Protein AF-A0A645HM34-F1 (afdb_monomer)

Organism: NCBI:txid1076179

Radius of gyration: 16.89 Å; Cα contacts (8 Å, |Δi|>4): 76; chains: 1; bounding box: 42×32×42 Å

Mean predicted aligned error: 4.7 Å

Structure (mmCIF, N/CA/C/O backbone):
data_AF-A0A645HM34-F1
#
_entry.id   AF-A0A645HM34-F1
#
loop_
_atom_site.group_PDB
_atom_site.id
_atom_site.type_symbol
_atom_site.label_atom_id
_atom_site.label_alt_id
_atom_site.label_comp_id
_atom_site.label_asym_id
_atom_site.label_entity_id
_atom_site.label_seq_id
_atom_site.pdbx_PDB_ins_code
_atom_site.Cartn_x
_atom_site.Cartn_y
_atom_site.Cartn_z
_atom_site.occupancy
_atom_site.B_iso_or_equiv
_atom_site.auth_seq_id
_atom_site.auth_comp_id
_atom_site.auth_asym_id
_atom_site.auth_atom_id
_atom_site.pdbx_PDB_model_num
ATOM 1 N N . MET A 1 1 ? -17.955 -2.150 -14.832 1.00 65.31 1 MET A N 1
ATOM 2 C CA . MET A 1 1 ? -16.736 -2.334 -14.011 1.00 65.31 1 MET A CA 1
ATOM 3 C C . MET A 1 1 ? -15.462 -2.037 -14.790 1.00 65.31 1 MET A C 1
ATOM 5 O O . MET A 1 1 ? -14.617 -1.336 -14.259 1.00 65.31 1 MET A O 1
ATOM 9 N N . GLU A 1 2 ? -15.334 -2.472 -16.047 1.00 74.50 2 GLU A N 1
ATOM 10 C CA . GLU A 1 2 ? -14.088 -2.320 -16.827 1.00 74.50 2 GLU A CA 1
ATOM 11 C C . GLU A 1 2 ? -13.543 -0.890 -16.947 1.00 74.50 2 GLU A C 1
ATOM 13 O O . GLU A 1 2 ? -12.333 -0.706 -16.883 1.00 74.50 2 GLU A O 1
ATOM 18 N N . ARG A 1 3 ? -14.416 0.122 -17.048 1.00 82.12 3 ARG A N 1
ATOM 19 C CA . ARG A 1 3 ? -14.013 1.538 -17.172 1.00 82.12 3 ARG A CA 1
ATOM 20 C C . ARG A 1 3 ? -13.328 2.122 -15.929 1.00 82.12 3 ARG A C 1
ATOM 22 O O . ARG A 1 3 ? -12.733 3.183 -16.028 1.00 82.12 3 ARG A O 1
ATOM 29 N N . VAL A 1 4 ? -13.454 1.472 -14.769 1.00 87.12 4 VAL A N 1
ATOM 30 C CA . VAL A 1 4 ? -12.858 1.936 -13.499 1.00 87.12 4 VAL A CA 1
ATOM 31 C C . VAL A 1 4 ? -11.480 1.305 -13.271 1.00 87.12 4 VAL A C 1
ATOM 33 O O . VAL A 1 4 ? -10.685 1.817 -12.490 1.00 87.12 4 VAL A O 1
ATOM 36 N N . LEU A 1 5 ? -11.178 0.197 -13.955 1.00 86.94 5 LEU A N 1
ATOM 37 C CA . LEU A 1 5 ? -9.912 -0.514 -13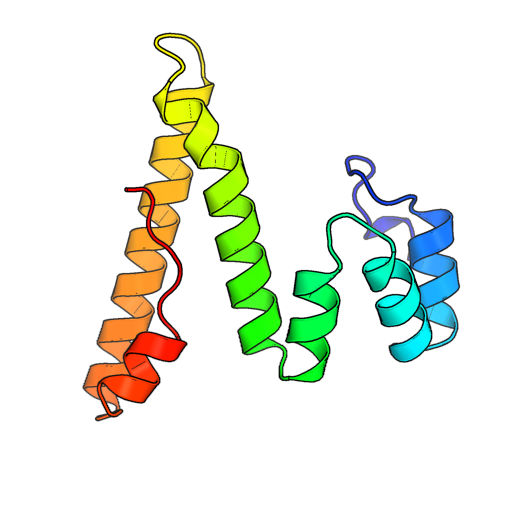.805 1.00 86.94 5 LEU A CA 1
ATOM 38 C C . LEU A 1 5 ? -8.853 0.053 -14.754 1.00 86.94 5 LEU A C 1
ATOM 40 O O . LEU A 1 5 ? -9.117 0.263 -15.938 1.00 86.94 5 LEU A O 1
ATOM 44 N N . CYS A 1 6 ? -7.634 0.225 -14.249 1.00 87.12 6 CYS A N 1
ATOM 45 C CA . CYS A 1 6 ? -6.483 0.631 -15.053 1.00 87.12 6 CYS A CA 1
ATOM 46 C C . CYS A 1 6 ? -6.094 -0.469 -16.055 1.00 87.12 6 CYS A C 1
ATOM 48 O O . CYS A 1 6 ? -6.114 -1.648 -15.708 1.00 87.12 6 CYS A O 1
ATOM 50 N N . ASP A 1 7 ? -5.741 -0.093 -17.289 1.00 84.69 7 ASP A N 1
ATOM 51 C CA . ASP A 1 7 ? -5.189 -1.011 -18.304 1.00 84.69 7 ASP A CA 1
ATOM 52 C C . ASP A 1 7 ? -3.750 -1.449 -18.002 1.00 84.69 7 ASP A C 1
ATOM 54 O O . ASP A 1 7 ? -3.303 -2.483 -18.489 1.00 84.69 7 ASP A O 1
ATOM 58 N N . ALA A 1 8 ? -3.036 -0.689 -17.171 1.00 78.19 8 ALA A N 1
ATOM 59 C CA . ALA A 1 8 ? -1.696 -1.024 -16.719 1.00 78.19 8 ALA A CA 1
ATOM 60 C C . ALA A 1 8 ? -1.743 -1.751 -15.366 1.00 78.19 8 ALA A C 1
ATOM 62 O O . ALA A 1 8 ? -2.336 -1.259 -14.404 1.00 78.19 8 ALA A O 1
ATOM 63 N N . GLY A 1 9 ? -1.083 -2.907 -15.278 1.00 82.94 9 GLY A N 1
ATOM 64 C CA . GLY A 1 9 ? -0.952 -3.673 -14.040 1.00 82.94 9 GLY A CA 1
ATOM 65 C C . GLY A 1 9 ? -0.491 -5.108 -14.279 1.00 82.94 9 GLY A C 1
ATOM 66 O O . GLY A 1 9 ? -0.409 -5.564 -15.416 1.00 82.94 9 GLY A O 1
ATOM 67 N N . ARG A 1 10 ? -0.192 -5.825 -13.190 1.00 86.38 10 ARG A N 1
ATOM 68 C CA . ARG A 1 10 ? 0.157 -7.258 -13.231 1.00 86.38 10 ARG A CA 1
ATOM 69 C C . ARG A 1 10 ? -1.062 -8.181 -13.122 1.00 86.38 10 ARG A C 1
ATOM 71 O O . ARG A 1 10 ? -0.936 -9.373 -13.364 1.00 86.38 10 ARG A O 1
ATOM 78 N N . LEU A 1 11 ? -2.226 -7.640 -12.752 1.00 89.31 11 LEU A N 1
ATOM 79 C CA . LEU A 1 11 ? -3.463 -8.400 -12.561 1.00 89.31 11 LEU A CA 1
ATOM 80 C C . LEU A 1 11 ? -4.365 -8.311 -13.804 1.00 89.31 11 LEU A C 1
ATOM 82 O O . LEU A 1 11 ? -4.802 -7.209 -14.151 1.00 89.31 11 LEU A O 1
ATOM 86 N N . PRO A 1 12 ? -4.696 -9.441 -14.453 1.00 89.81 12 PRO A N 1
ATOM 87 C CA . PRO A 1 12 ? -5.672 -9.487 -15.537 1.00 89.81 12 PRO A CA 1
ATOM 88 C C . PRO A 1 12 ? -7.048 -8.934 -15.132 1.00 89.81 12 PRO A C 1
ATOM 90 O O . PRO A 1 12 ? -7.686 -9.416 -14.193 1.00 89.81 12 PRO A O 1
ATOM 93 N N . LYS A 1 13 ? -7.560 -7.954 -15.894 1.00 90.50 13 LYS A N 1
ATOM 94 C CA . LYS A 1 13 ? -8.873 -7.326 -15.640 1.00 90.50 13 LYS A CA 1
ATOM 95 C C . LYS A 1 13 ? -10.018 -8.333 -15.590 1.00 90.50 13 LYS A C 1
ATOM 97 O O . LYS A 1 13 ? -10.887 -8.225 -14.730 1.00 90.50 13 LYS A O 1
ATOM 102 N N . GLN A 1 14 ? -10.029 -9.286 -16.519 1.00 89.81 14 GLN A N 1
ATOM 103 C CA . GLN A 1 14 ? -11.125 -10.245 -16.657 1.00 89.81 14 GLN A CA 1
ATOM 104 C C . GLN A 1 14 ? -11.242 -11.137 -15.418 1.00 89.81 14 GLN A C 1
ATOM 106 O O . GLN A 1 14 ? -12.330 -11.277 -14.865 1.00 89.81 14 GLN A O 1
ATOM 111 N N . GLU A 1 15 ? -10.121 -11.671 -14.933 1.00 89.31 15 GLU A N 1
ATOM 112 C CA . GLU A 1 15 ? -10.075 -12.517 -13.735 1.00 89.31 15 GLU A CA 1
ATOM 113 C C . GLU A 1 15 ? -10.405 -11.727 -12.465 1.00 89.31 15 GLU A C 1
ATOM 115 O O . GLU A 1 15 ? -11.139 -12.213 -11.598 1.00 89.31 15 GLU A O 1
ATOM 120 N N . LEU A 1 16 ? -9.937 -10.478 -12.379 1.00 89.94 16 LEU A N 1
ATOM 121 C CA . LEU A 1 16 ? -10.251 -9.588 -11.265 1.00 89.94 16 LEU A CA 1
ATOM 122 C C . LEU A 1 16 ? -11.754 -9.277 -11.196 1.00 89.94 16 LEU A C 1
ATOM 124 O O . LEU A 1 16 ? -12.354 -9.356 -10.127 1.00 89.94 16 LEU A O 1
ATOM 128 N N . ILE A 1 17 ? -12.387 -8.970 -12.333 1.00 91.62 17 ILE A N 1
ATOM 129 C CA . ILE A 1 17 ? -13.836 -8.722 -12.403 1.00 91.62 17 ILE A CA 1
ATOM 130 C C . ILE A 1 17 ? -14.609 -10.004 -12.086 1.00 91.62 17 ILE A C 1
ATOM 132 O O . ILE A 1 17 ? -15.534 -9.977 -11.275 1.00 91.62 17 ILE A O 1
ATOM 136 N N . ALA A 1 18 ? -14.228 -11.131 -12.692 1.00 92.06 18 ALA A N 1
ATOM 137 C CA . ALA A 1 18 ? -14.913 -12.405 -12.503 1.00 92.06 18 ALA A CA 1
ATOM 138 C C . ALA A 1 18 ? -14.866 -12.879 -11.043 1.00 92.06 18 ALA A C 1
ATOM 140 O O . ALA A 1 18 ? -15.865 -13.376 -10.525 1.00 92.06 18 ALA A O 1
ATOM 141 N N . SER A 1 19 ? -13.729 -12.715 -10.361 1.00 92.44 19 SER A N 1
ATOM 142 C CA . SER A 1 19 ? -13.596 -13.054 -8.939 1.00 92.44 19 SER A CA 1
ATOM 143 C C . SER A 1 19 ? -14.369 -12.082 -8.039 1.00 92.44 19 SER A C 1
ATOM 145 O O . SER A 1 19 ? -15.102 -12.541 -7.161 1.00 92.44 19 SER A O 1
ATOM 147 N N . ALA A 1 20 ? -14.295 -10.771 -8.300 1.00 91.12 20 ALA A N 1
ATOM 148 C CA . ALA A 1 20 ? -14.993 -9.746 -7.521 1.00 91.12 20 ALA A CA 1
ATOM 149 C C . ALA A 1 20 ? -16.526 -9.831 -7.617 1.00 91.12 20 ALA A C 1
ATOM 151 O O . ALA A 1 20 ? -17.214 -9.551 -6.638 1.00 91.12 20 ALA A O 1
ATOM 152 N N . LEU A 1 21 ? -17.068 -10.235 -8.773 1.00 92.75 21 LEU A N 1
ATOM 153 C CA . LEU A 1 21 ? -18.513 -10.410 -8.966 1.00 92.75 21 LEU A CA 1
ATOM 154 C C . LEU A 1 21 ? -19.094 -11.582 -8.168 1.00 92.75 21 LEU A C 1
ATOM 156 O O . LEU A 1 21 ? -20.286 -11.575 -7.872 1.00 92.75 21 LEU A O 1
ATOM 160 N N . VAL A 1 22 ? -18.282 -12.592 -7.838 1.00 94.19 22 VAL A N 1
ATOM 161 C CA . VAL A 1 22 ? -18.758 -13.763 -7.091 1.00 94.19 22 VAL A CA 1
ATOM 162 C C . VAL A 1 22 ? -18.795 -13.471 -5.597 1.00 94.19 22 VAL A C 1
ATOM 164 O O . VAL A 1 22 ? -19.835 -13.642 -4.967 1.00 94.19 22 VAL A O 1
ATOM 167 N N . SER A 1 23 ? -17.663 -13.076 -5.010 1.00 93.25 23 SER A N 1
ATOM 168 C CA . SER A 1 23 ? -17.579 -12.715 -3.592 1.00 93.25 23 SER A CA 1
ATOM 169 C C . SER A 1 23 ? -16.221 -12.106 -3.243 1.00 93.25 23 SER A C 1
ATOM 171 O O . SER A 1 23 ? -15.217 -12.341 -3.916 1.00 93.25 23 SER A O 1
ATOM 173 N N . VAL A 1 24 ? -16.168 -11.398 -2.109 1.00 90.19 24 VAL A N 1
ATOM 174 C CA . VAL A 1 24 ? -14.905 -10.922 -1.519 1.00 90.19 24 VAL A CA 1
ATOM 175 C C . VAL A 1 24 ? -13.960 -12.091 -1.223 1.00 90.19 24 VAL A C 1
ATOM 177 O O . VAL A 1 24 ? -12.762 -11.978 -1.452 1.00 90.19 24 VAL A O 1
ATOM 180 N N . GLN A 1 25 ? -14.482 -13.237 -0.775 1.00 92.44 25 GLN A N 1
ATOM 181 C CA . GLN A 1 25 ? -13.653 -14.407 -0.485 1.00 92.44 25 GLN A CA 1
ATOM 182 C C . GLN A 1 25 ? -12.965 -14.939 -1.746 1.00 92.44 25 GLN A C 1
ATOM 184 O O . GLN A 1 25 ? -11.761 -15.163 -1.726 1.00 92.44 25 GLN A O 1
ATOM 189 N N . LYS A 1 26 ? -13.692 -15.050 -2.866 1.00 93.75 26 LYS A N 1
ATOM 190 C CA . LYS A 1 26 ? -13.112 -15.520 -4.130 1.00 93.75 26 LYS A CA 1
ATOM 191 C C . LYS A 1 26 ? -12.058 -14.554 -4.674 1.00 93.75 26 LYS A C 1
ATOM 193 O O . LYS A 1 26 ? -11.057 -14.993 -5.233 1.00 93.75 26 LYS A O 1
ATOM 198 N N . LEU A 1 27 ? -12.265 -13.249 -4.492 1.00 92.88 27 LEU A N 1
ATOM 199 C CA . LEU A 1 27 ? -11.267 -12.227 -4.811 1.00 92.88 27 LEU A CA 1
ATOM 200 C C . LEU A 1 27 ? -9.993 -12.394 -3.967 1.00 92.88 27 LEU A C 1
ATOM 202 O O . LEU A 1 27 ? -8.887 -12.335 -4.499 1.00 92.88 27 LEU A O 1
ATOM 206 N N . LEU A 1 28 ? -10.140 -12.639 -2.664 1.00 93.25 28 LEU A N 1
ATOM 207 C CA . LEU A 1 28 ? -9.010 -12.871 -1.764 1.00 93.25 28 LEU A CA 1
ATOM 208 C C . LEU A 1 28 ? -8.254 -14.159 -2.097 1.00 93.25 28 LEU A C 1
ATOM 210 O O . LEU A 1 28 ? -7.026 -14.166 -2.045 1.00 93.25 28 LEU A O 1
ATOM 214 N N . ASP A 1 29 ? -8.968 -15.223 -2.456 1.00 93.50 29 ASP A N 1
ATOM 215 C CA . ASP A 1 29 ? -8.366 -16.493 -2.868 1.00 93.50 29 ASP A CA 1
ATOM 216 C C . ASP A 1 29 ? -7.590 -16.331 -4.184 1.00 93.50 29 ASP A C 1
ATOM 218 O O . ASP A 1 29 ? -6.495 -16.872 -4.331 1.00 93.50 29 ASP A O 1
ATOM 222 N N . TYR A 1 30 ? -8.106 -15.513 -5.107 1.00 93.00 30 TYR A N 1
ATOM 223 C CA . TYR A 1 30 ? -7.392 -15.133 -6.323 1.00 93.00 30 TYR A CA 1
ATOM 224 C C . TYR A 1 30 ? -6.118 -14.333 -6.020 1.0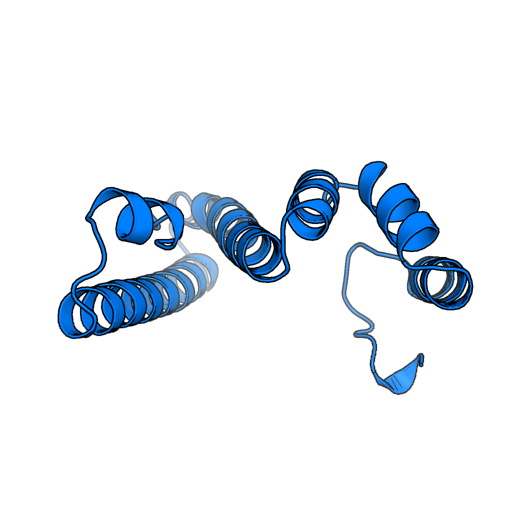0 93.00 30 TYR A C 1
ATOM 226 O O . TYR A 1 30 ? -5.049 -14.649 -6.530 1.00 93.00 30 TYR A O 1
ATOM 234 N N . TRP A 1 31 ? -6.178 -13.327 -5.147 1.00 92.00 31 TRP A N 1
ATOM 235 C CA . TRP A 1 31 ? -4.984 -12.555 -4.784 1.00 92.00 31 TRP A CA 1
ATOM 236 C C . TRP A 1 31 ? -3.948 -13.379 -4.013 1.00 92.00 31 TRP A C 1
ATOM 238 O O . TRP A 1 31 ? -2.752 -13.129 -4.158 1.00 92.00 31 TRP A O 1
ATOM 248 N N . ALA A 1 32 ? -4.376 -14.381 -3.240 1.00 92.25 32 ALA A N 1
ATOM 249 C CA . ALA A 1 32 ? -3.497 -15.261 -2.470 1.00 92.25 32 ALA A CA 1
ATOM 250 C C . ALA A 1 32 ? -2.518 -16.077 -3.333 1.00 92.25 32 ALA A C 1
ATOM 252 O O . ALA A 1 32 ? -1.463 -16.466 -2.834 1.00 92.25 32 ALA A O 1
ATOM 253 N N . VAL A 1 33 ? -2.837 -16.310 -4.612 1.00 92.69 33 VAL A N 1
ATOM 254 C CA . VAL A 1 33 ? -1.955 -17.012 -5.563 1.00 92.69 33 VAL A CA 1
ATOM 255 C C . VAL A 1 33 ? -1.067 -16.067 -6.385 1.00 92.69 33 VAL A C 1
ATOM 257 O O . VAL A 1 33 ? -0.310 -16.526 -7.234 1.00 92.69 33 VAL A O 1
ATOM 260 N N . THR A 1 34 ? -1.131 -14.757 -6.131 1.00 91.94 34 THR A N 1
ATOM 261 C CA . THR A 1 34 ? -0.340 -13.726 -6.831 1.00 91.94 34 THR A CA 1
ATOM 262 C C . THR A 1 34 ? 0.723 -13.102 -5.924 1.00 91.94 34 THR A C 1
ATOM 264 O O . THR A 1 34 ? 0.765 -13.363 -4.719 1.00 91.94 34 THR A O 1
ATOM 267 N N . ASP A 1 35 ? 1.525 -12.188 -6.479 1.00 89.25 35 ASP A N 1
ATOM 268 C CA . ASP A 1 35 ? 2.457 -11.335 -5.723 1.00 89.25 35 ASP A CA 1
ATOM 269 C C . ASP A 1 35 ? 1.766 -10.551 -4.583 1.00 89.25 35 ASP A C 1
ATOM 271 O O . ASP A 1 35 ? 2.413 -10.140 -3.623 1.00 89.25 35 ASP A O 1
ATOM 275 N N . TYR A 1 36 ? 0.440 -10.373 -4.641 1.00 92.00 36 TYR A N 1
ATOM 276 C CA . TYR A 1 36 ? -0.349 -9.612 -3.665 1.00 92.00 36 TYR A CA 1
ATOM 277 C C . TYR A 1 36 ? -0.916 -10.454 -2.512 1.00 92.00 36 TYR A C 1
ATOM 279 O O . TYR A 1 36 ? -1.803 -9.993 -1.785 1.00 92.00 36 TYR A O 1
ATOM 287 N N . ARG A 1 37 ? -0.415 -11.679 -2.301 1.00 93.94 37 ARG A N 1
ATOM 288 C CA . ARG A 1 37 ? -0.899 -12.591 -1.247 1.00 93.94 37 ARG A CA 1
ATOM 289 C C . ARG A 1 37 ? -0.916 -11.970 0.153 1.00 93.94 37 ARG A C 1
ATOM 291 O O . ARG A 1 37 ? -1.830 -12.219 0.936 1.00 93.94 37 ARG A O 1
ATOM 298 N N . GLU A 1 38 ? 0.078 -11.141 0.467 1.00 93.31 38 GLU A N 1
ATOM 299 C CA . GLU A 1 38 ? 0.192 -10.488 1.774 1.00 93.31 38 GLU A CA 1
ATOM 300 C C . GLU A 1 38 ? -0.881 -9.417 1.944 1.00 93.31 38 GLU A C 1
ATOM 302 O O . GLU A 1 38 ? -1.522 -9.345 2.989 1.00 93.31 38 GLU A O 1
ATOM 307 N N . CYS A 1 39 ? -1.166 -8.652 0.888 1.00 93.38 39 CYS A N 1
ATOM 308 C CA . CYS A 1 39 ? -2.274 -7.705 0.876 1.00 93.38 39 CYS A CA 1
ATOM 309 C C . CYS A 1 39 ? -3.610 -8.436 1.092 1.00 93.38 39 CYS A C 1
ATOM 311 O O . CYS A 1 39 ? -4.420 -8.014 1.916 1.00 93.38 39 CYS A O 1
ATOM 313 N N . ALA A 1 40 ? -3.820 -9.581 0.433 1.00 93.56 40 ALA A N 1
ATOM 314 C CA . ALA A 1 40 ? -5.015 -10.401 0.642 1.00 93.56 40 ALA A CA 1
ATOM 315 C C . ALA A 1 40 ? -5.156 -10.862 2.105 1.00 93.56 40 ALA A C 1
ATOM 317 O O . ALA A 1 40 ? -6.248 -10.818 2.673 1.00 93.56 40 ALA A O 1
ATOM 318 N N . ALA A 1 41 ? -4.052 -11.265 2.741 1.00 94.69 41 ALA A N 1
ATOM 319 C CA . ALA A 1 41 ? -4.042 -11.633 4.154 1.00 94.69 41 ALA A CA 1
A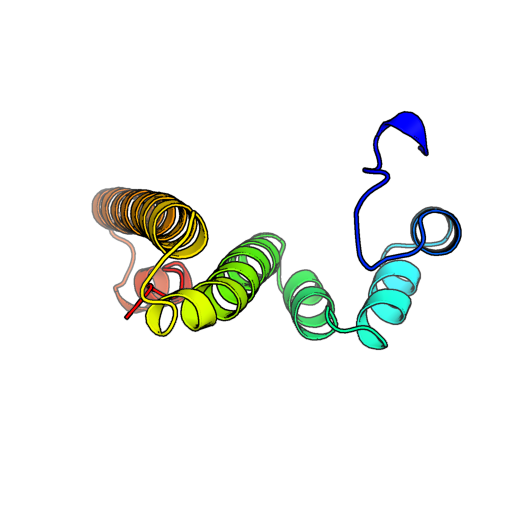TOM 320 C C . ALA A 1 41 ? -4.375 -10.440 5.066 1.00 94.69 41 ALA A C 1
ATOM 322 O O . ALA A 1 41 ? -5.165 -10.587 5.998 1.00 94.69 41 ALA A O 1
ATOM 323 N N . MET A 1 42 ? -3.831 -9.254 4.782 1.00 95.44 42 MET A N 1
ATOM 324 C CA . MET A 1 42 ? -4.078 -8.055 5.588 1.00 95.44 42 MET A CA 1
ATOM 325 C C . MET A 1 42 ? -5.513 -7.536 5.460 1.00 95.44 42 MET A C 1
ATOM 327 O O . MET A 1 42 ? -6.087 -7.091 6.454 1.00 95.44 42 MET A O 1
ATOM 331 N N . LEU A 1 43 ? -6.142 -7.673 4.288 1.00 94.62 43 LEU A N 1
ATOM 332 C CA . LEU A 1 43 ? -7.543 -7.282 4.099 1.00 94.62 43 LEU A CA 1
ATOM 333 C C . LEU A 1 43 ? -8.510 -8.125 4.944 1.00 94.62 43 LEU A C 1
ATOM 335 O O . LEU A 1 43 ? -9.547 -7.614 5.362 1.00 94.62 43 LEU A O 1
ATOM 339 N N . LYS A 1 44 ? -8.153 -9.380 5.260 1.00 92.88 44 LYS A N 1
ATOM 340 C CA . LYS A 1 44 ? -8.916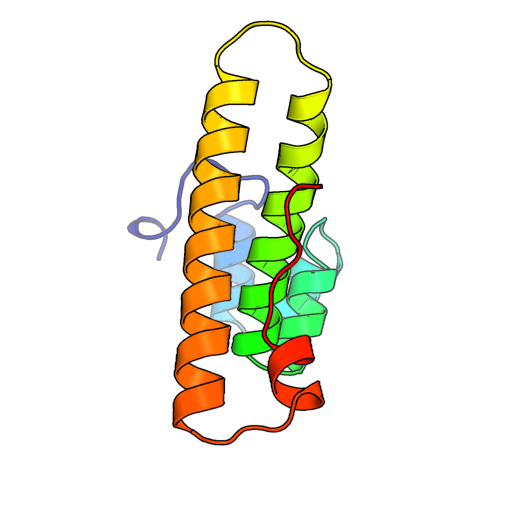 -10.222 6.202 1.00 92.88 44 LYS A CA 1
ATOM 341 C C . LYS A 1 44 ? -8.870 -9.693 7.639 1.00 92.88 44 LYS A C 1
ATOM 343 O O . LYS A 1 44 ? -9.765 -10.004 8.416 1.00 92.88 44 LYS A O 1
ATOM 348 N N . ILE A 1 45 ? -7.842 -8.918 7.994 1.00 93.50 45 ILE A N 1
ATOM 349 C CA . ILE A 1 45 ? -7.703 -8.299 9.318 1.00 93.50 45 ILE A CA 1
ATOM 350 C C . ILE A 1 45 ? -8.487 -6.988 9.355 1.00 93.50 45 ILE A C 1
ATOM 352 O O . ILE A 1 45 ? -9.359 -6.808 10.201 1.00 93.50 45 ILE A O 1
ATOM 356 N N . SER A 1 46 ? -8.162 -6.055 8.457 1.00 93.31 46 SER A N 1
ATOM 357 C CA . SER A 1 46 ? -8.898 -4.800 8.289 1.00 93.31 46 SER A CA 1
ATOM 358 C C . SER A 1 46 ? -8.480 -4.074 7.010 1.00 93.31 46 SER A C 1
ATOM 360 O O . SER A 1 46 ? -7.397 -4.294 6.468 1.00 93.31 46 SER A O 1
ATOM 362 N N . THR A 1 47 ? -9.302 -3.121 6.571 1.00 92.56 47 THR A N 1
ATOM 363 C CA . THR A 1 47 ? -8.948 -2.207 5.475 1.00 92.56 47 THR A CA 1
ATOM 364 C C . THR A 1 47 ? -7.717 -1.356 5.797 1.00 92.56 47 THR A C 1
ATOM 366 O O . THR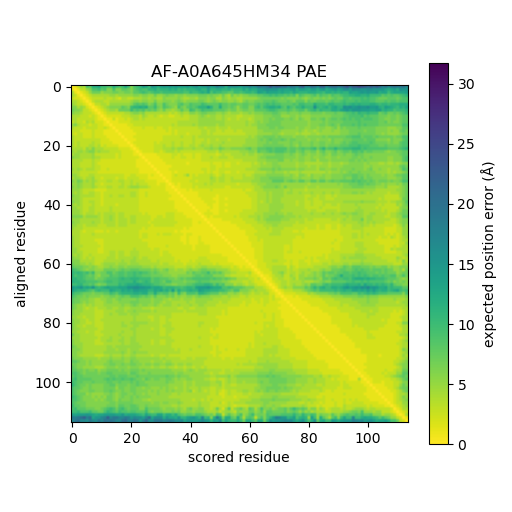 A 1 47 ? -6.909 -1.100 4.913 1.00 92.56 47 THR A O 1
ATOM 369 N N . ALA A 1 48 ? -7.523 -0.971 7.062 1.00 90.62 48 ALA A N 1
ATOM 370 C CA . ALA A 1 48 ? -6.372 -0.175 7.483 1.00 90.62 48 ALA A CA 1
ATOM 371 C C . ALA A 1 48 ? -5.047 -0.951 7.376 1.00 90.62 48 ALA A C 1
ATOM 373 O O . ALA A 1 48 ? -4.045 -0.396 6.927 1.00 90.62 48 ALA A O 1
ATOM 374 N N . GLU A 1 49 ? -5.039 -2.233 7.759 1.00 92.81 49 GLU A N 1
ATOM 375 C CA . GLU A 1 49 ? -3.859 -3.095 7.589 1.00 92.81 49 GLU A CA 1
ATOM 376 C C . GLU A 1 49 ? -3.590 -3.375 6.105 1.00 92.81 49 GLU A C 1
ATOM 378 O O . GLU A 1 49 ? -2.437 -3.364 5.677 1.00 92.81 49 GLU A O 1
ATOM 383 N N . PHE A 1 50 ? -4.641 -3.552 5.296 1.00 94.69 50 PHE A N 1
ATOM 384 C CA . PHE A 1 50 ? -4.510 -3.678 3.843 1.00 94.69 50 PHE A CA 1
ATOM 385 C C . PHE A 1 50 ? -3.853 -2.447 3.209 1.00 94.69 50 PHE A C 1
ATOM 387 O O . PHE A 1 50 ? -2.853 -2.583 2.509 1.00 94.69 50 PHE A O 1
ATOM 394 N N . GLU A 1 51 ? -4.367 -1.246 3.486 1.00 92.44 51 GLU A N 1
ATOM 395 C CA . GLU A 1 51 ? -3.811 0.002 2.949 1.00 92.44 51 GLU A CA 1
ATOM 396 C C . GLU A 1 51 ? -2.350 0.198 3.359 1.00 92.44 51 GLU A C 1
ATOM 398 O O . GLU A 1 51 ? -1.512 0.575 2.539 1.00 92.44 51 GLU A O 1
ATOM 403 N N . LYS A 1 52 ? -2.030 -0.092 4.626 1.00 93.06 52 LYS A N 1
ATOM 404 C CA . LYS A 1 52 ? -0.656 -0.044 5.125 1.00 93.06 52 LYS A CA 1
ATOM 405 C C . LYS A 1 52 ? 0.245 -1.012 4.358 1.00 93.06 52 LYS A C 1
ATOM 407 O O . LYS A 1 52 ? 1.343 -0.620 3.975 1.00 93.06 52 LYS A O 1
ATOM 412 N N . GLN A 1 53 ? -0.210 -2.238 4.107 1.00 94.75 53 GLN A N 1
ATOM 413 C CA . GLN A 1 53 ? 0.575 -3.223 3.365 1.00 94.75 53 GLN A CA 1
ATOM 414 C C . GLN A 1 53 ? 0.758 -2.838 1.896 1.00 94.75 53 GLN A C 1
ATOM 416 O O . GLN A 1 53 ? 1.840 -3.039 1.354 1.00 94.75 53 GLN A O 1
ATOM 421 N N . CYS A 1 54 ? -0.243 -2.228 1.258 1.00 92.94 54 CYS A N 1
ATOM 422 C CA . CYS A 1 54 ? -0.086 -1.674 -0.086 1.00 92.94 54 CYS A CA 1
ATOM 423 C C . CYS A 1 54 ? 0.980 -0.567 -0.130 1.00 92.94 54 CYS A C 1
ATOM 425 O O . CYS A 1 54 ? 1.825 -0.568 -1.026 1.00 92.94 54 CYS A O 1
ATOM 427 N N . ASP A 1 55 ? 0.967 0.357 0.838 1.00 92.88 55 ASP A N 1
ATOM 428 C CA . ASP A 1 55 ? 1.984 1.410 0.942 1.00 92.88 55 ASP A CA 1
ATOM 429 C 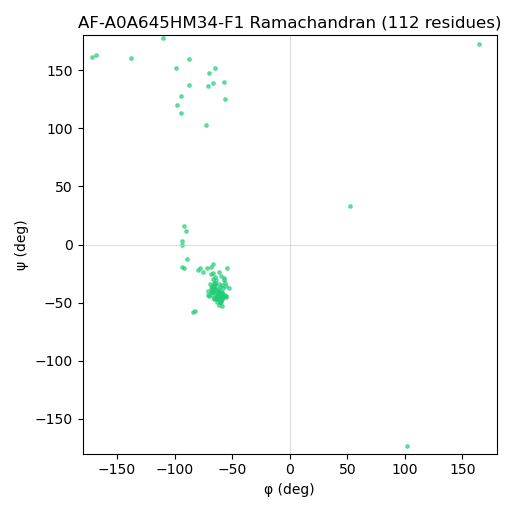C . ASP A 1 55 ? 3.387 0.815 1.220 1.00 92.88 55 ASP A C 1
ATOM 431 O O . ASP A 1 55 ? 4.365 1.258 0.618 1.00 92.88 55 ASP A O 1
ATOM 435 N N . ASN A 1 56 ? 3.492 -0.221 2.065 1.00 92.88 56 ASN A N 1
ATOM 436 C CA . ASN A 1 56 ? 4.752 -0.924 2.342 1.00 92.88 56 ASN A CA 1
ATOM 437 C C . ASN A 1 56 ? 5.294 -1.662 1.107 1.00 92.88 56 ASN A C 1
ATOM 439 O O . ASN A 1 56 ? 6.468 -1.521 0.777 1.00 92.88 56 ASN A O 1
ATOM 443 N N . LEU A 1 57 ? 4.446 -2.397 0.380 1.00 91.75 57 LEU A N 1
ATOM 444 C CA . LEU A 1 57 ? 4.840 -3.097 -0.847 1.00 91.75 57 LEU A CA 1
ATOM 445 C C . LEU A 1 57 ? 5.381 -2.109 -1.888 1.00 91.75 57 LEU A C 1
ATOM 447 O O . LEU A 1 57 ? 6.437 -2.328 -2.479 1.00 91.75 57 LEU A O 1
ATOM 451 N N . ARG A 1 58 ? 4.703 -0.969 -2.057 1.00 90.50 58 ARG A N 1
ATOM 452 C CA . ARG A 1 58 ? 5.180 0.118 -2.918 1.00 90.50 58 ARG A CA 1
ATOM 453 C C . ARG A 1 58 ? 6.532 0.662 -2.453 1.00 90.50 58 ARG A C 1
ATOM 455 O O . ARG A 1 58 ? 7.382 0.945 -3.292 1.00 90.50 58 ARG A O 1
ATOM 462 N N . MET A 1 59 ? 6.739 0.812 -1.143 1.00 90.81 59 MET A N 1
ATOM 463 C CA . MET A 1 59 ? 8.024 1.245 -0.592 1.00 90.81 59 MET A CA 1
ATOM 464 C C . MET A 1 59 ? 9.144 0.261 -0.957 1.00 90.81 59 MET A C 1
ATOM 466 O O . MET A 1 59 ? 10.200 0.668 -1.432 1.00 90.81 59 MET A O 1
ATOM 470 N N . GLN A 1 60 ? 8.893 -1.040 -0.815 1.00 89.50 60 GLN A N 1
ATOM 471 C CA . GLN A 1 60 ? 9.854 -2.091 -1.152 1.00 89.50 60 GLN A CA 1
ATOM 472 C C . GLN A 1 60 ? 10.236 -2.081 -2.638 1.00 89.50 60 GLN A C 1
ATOM 474 O O . GLN A 1 60 ? 11.416 -2.217 -2.964 1.00 89.50 60 GLN A O 1
ATOM 479 N N . GLU A 1 61 ? 9.279 -1.850 -3.544 1.00 87.44 61 GLU A N 1
ATOM 480 C CA . GLU A 1 61 ? 9.569 -1.745 -4.980 1.00 87.44 61 GLU A CA 1
ATOM 481 C C . GLU A 1 61 ? 10.509 -0.567 -5.294 1.00 87.44 61 GLU A C 1
ATOM 483 O O . GLU A 1 61 ? 11.463 -0.709 -6.071 1.00 87.44 61 GLU A O 1
ATOM 488 N N . ILE A 1 62 ? 10.295 0.589 -4.653 1.00 89.94 62 ILE A N 1
ATOM 489 C CA . ILE A 1 62 ? 11.092 1.793 -4.926 1.00 89.94 62 ILE A CA 1
ATOM 490 C C . ILE A 1 62 ? 12.475 1.766 -4.268 1.00 89.94 62 ILE A C 1
ATOM 492 O O . ILE A 1 62 ? 13.366 2.461 -4.749 1.00 89.94 62 ILE A O 1
ATOM 496 N N . MET A 1 63 ? 12.703 0.952 -3.229 1.00 84.69 63 MET A N 1
ATOM 497 C CA . MET A 1 63 ? 14.018 0.821 -2.566 1.00 84.69 63 MET A CA 1
ATOM 498 C C . MET A 1 63 ? 15.131 0.413 -3.536 1.00 84.69 63 MET A C 1
ATOM 500 O O . MET A 1 63 ? 16.277 0.840 -3.389 1.00 84.69 63 MET A O 1
ATOM 504 N N . SER A 1 64 ? 14.794 -0.341 -4.586 1.00 84.19 64 SER A N 1
ATOM 505 C CA . SER A 1 64 ? 15.735 -0.698 -5.655 1.00 84.19 64 SER A CA 1
ATOM 506 C C . SER A 1 64 ? 16.316 0.523 -6.390 1.00 84.19 64 SER A C 1
ATOM 508 O O . SER A 1 64 ? 17.447 0.470 -6.880 1.00 84.19 64 SER A O 1
ATOM 510 N N . ALA A 1 65 ? 15.594 1.651 -6.424 1.00 86.75 65 ALA A N 1
ATOM 511 C CA . ALA A 1 65 ? 16.042 2.882 -7.069 1.00 86.75 65 ALA A CA 1
ATOM 512 C C . ALA A 1 65 ? 17.218 3.551 -6.341 1.00 86.75 65 ALA A C 1
ATOM 514 O O . ALA A 1 65 ? 17.960 4.301 -6.971 1.00 86.75 65 ALA A O 1
ATOM 515 N N . LYS A 1 66 ? 17.457 3.236 -5.057 1.00 77.50 66 LYS A N 1
ATOM 516 C CA . LYS A 1 66 ? 18.609 3.737 -4.281 1.00 77.50 66 LYS A CA 1
ATOM 517 C C . LYS A 1 66 ? 19.953 3.402 -4.930 1.00 77.50 66 LYS A C 1
ATOM 519 O O . LYS A 1 66 ? 20.922 4.133 -4.754 1.00 77.50 66 LYS A O 1
ATOM 524 N N . TYR A 1 67 ? 20.004 2.301 -5.675 1.00 84.12 67 TYR A N 1
ATOM 525 C CA . TYR A 1 67 ? 21.216 1.805 -6.327 1.00 84.12 67 TYR A CA 1
ATOM 526 C C . TYR A 1 67 ? 21.369 2.290 -7.774 1.00 84.12 67 TYR A C 1
ATOM 528 O O . TYR A 1 67 ? 22.354 1.962 -8.434 1.00 84.12 67 TYR A O 1
ATOM 536 N N . LYS A 1 68 ? 20.413 3.074 -8.286 1.00 86.06 68 LYS A N 1
ATOM 537 C CA . LYS A 1 68 ? 20.472 3.654 -9.630 1.00 86.06 68 LYS A CA 1
ATOM 538 C C . LYS A 1 68 ? 21.059 5.060 -9.541 1.00 86.06 68 LYS A C 1
ATOM 540 O O . LYS A 1 68 ? 20.449 5.957 -8.976 1.00 86.06 68 LYS A O 1
ATOM 545 N N . ALA A 1 69 ? 22.251 5.258 -10.103 1.00 82.00 69 ALA A N 1
ATOM 546 C CA . ALA A 1 69 ? 22.949 6.547 -10.036 1.00 82.00 69 ALA A CA 1
ATOM 547 C C . ALA A 1 69 ? 22.365 7.622 -10.974 1.00 82.00 69 ALA A C 1
ATOM 549 O O . ALA A 1 69 ? 22.540 8.813 -10.730 1.00 82.00 69 ALA A O 1
ATOM 550 N N . PHE A 1 70 ? 21.677 7.216 -12.045 1.00 86.25 70 PHE A N 1
ATOM 551 C CA . PHE A 1 70 ? 21.180 8.113 -13.089 1.00 86.25 70 PHE A CA 1
ATOM 552 C C . PHE A 1 70 ? 19.761 7.737 -13.524 1.00 86.25 70 PHE A C 1
ATOM 554 O O . PHE A 1 70 ? 19.325 6.600 -13.343 1.00 86.25 70 PHE A O 1
ATOM 561 N N . GLY A 1 71 ? 19.067 8.691 -14.147 1.00 88.44 71 GLY A N 1
ATOM 562 C CA . GLY A 1 71 ? 17.704 8.525 -14.653 1.00 88.44 71 GLY A CA 1
ATOM 563 C C . GLY A 1 71 ? 16.644 9.147 -13.745 1.00 88.44 71 GLY A C 1
ATOM 564 O O . GLY A 1 71 ? 16.957 9.853 -12.789 1.00 88.44 71 GLY A O 1
ATOM 565 N N . ILE A 1 72 ? 15.375 8.909 -14.078 1.00 91.38 72 ILE A N 1
ATOM 566 C CA . ILE A 1 72 ? 14.230 9.480 -13.355 1.00 91.38 72 ILE A CA 1
ATOM 567 C C . ILE A 1 72 ? 13.905 8.716 -12.060 1.00 91.38 72 ILE A C 1
ATOM 569 O O . ILE A 1 72 ? 13.317 9.280 -11.137 1.00 91.38 72 ILE A O 1
ATOM 573 N N . ASP A 1 73 ? 14.331 7.455 -11.967 1.00 90.62 73 ASP A N 1
ATOM 574 C CA . ASP A 1 73 ? 13.989 6.546 -10.871 1.00 90.62 73 ASP A CA 1
ATOM 575 C C . ASP A 1 73 ? 14.345 7.097 -9.477 1.00 90.62 73 ASP A C 1
ATOM 577 O O . ASP A 1 73 ? 13.472 7.052 -8.607 1.00 90.62 73 ASP A O 1
ATOM 581 N N . PRO A 1 74 ? 15.542 7.679 -9.229 1.00 90.25 74 PRO A N 1
ATOM 582 C CA . PRO A 1 74 ? 15.875 8.230 -7.912 1.00 90.25 74 PRO A CA 1
ATOM 583 C C . PRO A 1 74 ? 15.001 9.429 -7.527 1.00 90.25 74 PRO A C 1
ATOM 585 O O . PRO A 1 74 ? 14.664 9.597 -6.355 1.00 90.25 74 PRO A O 1
ATOM 588 N N . PHE A 1 75 ? 14.591 10.248 -8.503 1.00 90.75 75 PHE A N 1
ATOM 589 C CA . PHE A 1 75 ? 13.716 11.399 -8.264 1.00 90.75 75 PHE A CA 1
ATOM 590 C C . PHE A 1 75 ? 12.302 10.959 -7.899 1.00 90.75 75 PHE A C 1
ATOM 592 O O . PHE A 1 75 ? 11.723 11.482 -6.945 1.00 90.75 75 PHE A O 1
ATOM 599 N N . ILE A 1 76 ? 11.763 9.975 -8.627 1.00 92.12 76 ILE A N 1
ATOM 600 C CA . ILE A 1 76 ? 10.464 9.382 -8.304 1.00 92.12 76 ILE A CA 1
ATOM 601 C C . ILE A 1 76 ? 10.543 8.754 -6.913 1.00 92.12 76 ILE A C 1
ATOM 603 O O . ILE A 1 76 ? 9.746 9.111 -6.053 1.00 92.12 76 ILE A O 1
ATOM 607 N N . ALA A 1 77 ? 11.534 7.901 -6.646 1.00 92.00 77 ALA A N 1
ATOM 608 C CA . ALA A 1 77 ? 11.684 7.255 -5.345 1.00 92.00 77 ALA A CA 1
ATOM 609 C C . ALA A 1 77 ? 11.760 8.268 -4.191 1.00 92.00 77 ALA A C 1
ATOM 611 O O . ALA A 1 77 ? 11.048 8.114 -3.200 1.00 92.00 77 ALA A O 1
ATOM 612 N N . TYR A 1 78 ? 12.533 9.349 -4.346 1.00 91.38 78 TYR A N 1
ATOM 613 C CA . TYR A 1 78 ? 12.598 10.427 -3.358 1.00 91.38 78 TYR A CA 1
ATOM 614 C C . TYR A 1 78 ? 11.235 11.088 -3.117 1.00 91.38 78 TYR A C 1
ATOM 616 O O . TYR A 1 78 ? 10.839 11.281 -1.966 1.00 91.38 78 TYR A O 1
ATOM 624 N N . TYR A 1 79 ? 10.493 11.414 -4.179 1.00 93.44 79 TYR A N 1
ATOM 625 C CA . TYR A 1 79 ? 9.168 12.020 -4.049 1.00 93.44 79 TYR A CA 1
ATOM 626 C C . TYR A 1 79 ? 8.195 11.101 -3.296 1.00 93.44 79 TYR A C 1
ATOM 628 O O . TYR A 1 79 ? 7.577 11.522 -2.318 1.00 93.44 79 TYR A O 1
ATOM 636 N N . LEU A 1 80 ? 8.112 9.825 -3.688 1.00 93.00 80 LEU A N 1
ATOM 637 C CA . LEU A 1 80 ? 7.215 8.853 -3.050 1.00 93.00 80 LEU A CA 1
ATOM 638 C C . LEU A 1 80 ? 7.627 8.568 -1.587 1.00 93.00 80 LEU A C 1
ATOM 640 O O . LEU A 1 80 ? 6.767 8.366 -0.722 1.00 93.00 80 LEU A O 1
ATOM 644 N N . ALA A 1 81 ? 8.930 8.597 -1.286 1.00 91.88 81 ALA A N 1
ATOM 645 C CA . ALA A 1 81 ? 9.447 8.523 0.078 1.00 91.88 81 ALA A CA 1
ATOM 646 C C . ALA A 1 81 ? 8.996 9.728 0.919 1.00 91.88 81 ALA A C 1
ATOM 648 O O . ALA A 1 81 ? 8.469 9.547 2.019 1.00 91.88 81 ALA A O 1
ATOM 649 N N . LYS A 1 82 ? 9.109 10.950 0.382 1.00 94.06 82 LYS A N 1
ATOM 650 C CA . LYS A 1 82 ? 8.652 12.176 1.058 1.00 94.06 82 LYS A CA 1
ATOM 651 C C . LYS A 1 82 ? 7.145 12.181 1.304 1.00 94.06 82 LYS A C 1
ATOM 653 O O . LYS A 1 82 ? 6.710 12.580 2.384 1.00 94.06 82 LYS A O 1
ATOM 658 N N . GLU A 1 83 ? 6.338 11.679 0.370 1.00 94.50 83 GLU A N 1
ATOM 659 C CA . GLU A 1 83 ? 4.900 11.489 0.608 1.00 94.50 83 GLU A CA 1
ATOM 660 C C . GLU A 1 83 ? 4.633 10.553 1.798 1.00 94.50 83 GLU A C 1
ATOM 662 O O . GLU A 1 83 ? 3.754 10.820 2.624 1.00 94.50 83 GLU A O 1
ATOM 667 N N . THR A 1 84 ? 5.409 9.473 1.917 1.00 93.44 84 THR A N 1
ATOM 668 C CA . THR A 1 84 ? 5.270 8.503 3.013 1.00 93.44 84 THR A CA 1
ATOM 669 C C . THR A 1 84 ? 5.675 9.105 4.357 1.00 93.44 84 THR A C 1
ATOM 671 O O . THR A 1 84 ? 4.964 8.924 5.348 1.00 93.44 84 THR A O 1
ATOM 674 N N . GLU A 1 85 ? 6.752 9.894 4.401 1.00 93.81 85 GLU A N 1
ATOM 675 C CA . GLU A 1 85 ? 7.151 10.643 5.599 1.00 93.81 85 GLU A CA 1
ATOM 676 C C . GLU A 1 85 ? 6.049 11.609 6.056 1.00 93.81 85 GLU A C 1
ATOM 678 O O . GLU A 1 85 ? 5.692 11.629 7.235 1.00 93.81 85 GLU A O 1
ATOM 683 N N . ILE A 1 86 ? 5.450 12.364 5.127 1.00 95.81 86 ILE A N 1
ATOM 684 C CA . ILE A 1 86 ? 4.352 13.292 5.432 1.00 95.81 86 ILE A CA 1
ATOM 685 C C . ILE A 1 86 ? 3.132 12.537 5.976 1.00 95.81 86 ILE A C 1
ATOM 687 O O . ILE A 1 86 ? 2.545 12.955 6.982 1.00 95.81 86 ILE A O 1
ATOM 691 N N . LYS A 1 87 ? 2.757 11.404 5.362 1.00 93.69 87 LYS A N 1
ATOM 692 C CA . LYS A 1 87 ? 1.678 10.540 5.870 1.00 93.69 87 LYS A CA 1
ATOM 693 C C . LYS A 1 87 ? 1.983 10.051 7.288 1.00 93.69 87 LYS A C 1
ATOM 695 O O . LYS A 1 87 ? 1.118 10.150 8.158 1.00 93.69 87 LYS A O 1
ATOM 700 N N . ASN A 1 88 ? 3.200 9.573 7.544 1.00 94.81 88 ASN A N 1
ATOM 701 C CA . ASN A 1 88 ? 3.615 9.090 8.860 1.00 94.81 88 ASN A CA 1
ATOM 702 C C . ASN A 1 88 ? 3.590 10.201 9.917 1.00 94.81 88 ASN A C 1
ATOM 704 O O . ASN A 1 88 ? 3.033 9.993 10.994 1.00 94.81 88 ASN A O 1
ATOM 708 N N . MET A 1 89 ? 4.094 11.400 9.601 1.00 96.19 89 MET A N 1
ATOM 709 C CA . MET A 1 89 ? 3.991 12.560 10.493 1.00 96.19 89 MET A CA 1
ATOM 710 C C . MET A 1 89 ? 2.533 12.872 10.834 1.00 96.19 89 MET A C 1
ATOM 712 O O . MET A 1 89 ? 2.199 13.042 12.004 1.00 96.19 89 MET A O 1
ATOM 716 N N . ARG A 1 90 ? 1.635 12.871 9.841 1.00 95.19 90 ARG A N 1
ATOM 717 C CA . ARG A 1 90 ? 0.201 13.101 10.067 1.00 95.19 90 ARG A CA 1
ATOM 718 C C . ARG A 1 90 ? -0.423 12.031 10.967 1.00 95.19 90 ARG A C 1
ATOM 720 O O . ARG A 1 90 ? -1.199 12.372 11.857 1.00 95.19 90 ARG A O 1
ATOM 727 N N . VAL A 1 91 ? -0.086 10.755 10.762 1.00 93.25 91 VAL A N 1
ATOM 728 C CA . VAL A 1 91 ? -0.548 9.648 11.619 1.00 93.25 91 VAL A CA 1
ATOM 729 C C . VAL A 1 91 ? -0.084 9.854 13.059 1.00 93.25 91 VAL A C 1
ATOM 731 O O . VAL A 1 91 ? -0.899 9.764 13.976 1.00 93.25 91 VAL A O 1
ATOM 734 N N . ILE A 1 92 ? 1.19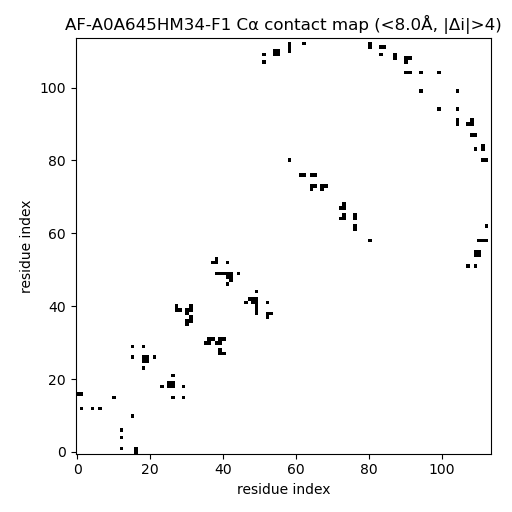6 10.173 13.260 1.00 95.44 92 ILE A N 1
ATOM 735 C CA . ILE A 1 92 ? 1.780 10.388 14.588 1.00 95.44 92 ILE A CA 1
ATOM 736 C C . ILE A 1 92 ? 1.129 11.589 15.278 1.00 95.44 92 ILE A C 1
ATOM 738 O O . ILE A 1 92 ? 0.693 11.460 16.419 1.00 95.44 92 ILE A O 1
ATOM 742 N N . LEU A 1 93 ? 1.021 12.732 14.595 1.00 96.81 93 LEU A N 1
ATOM 743 C CA . LEU A 1 93 ? 0.435 13.952 15.155 1.00 96.81 93 LEU A CA 1
ATOM 744 C C . LEU A 1 93 ? -1.021 13.732 15.569 1.00 96.81 93 LEU A C 1
ATOM 746 O O . LEU A 1 93 ? -1.374 14.002 16.714 1.00 96.81 93 LEU A O 1
ATOM 750 N N . ASN A 1 94 ? -1.845 13.163 14.685 1.00 95.94 94 ASN A N 1
ATOM 751 C CA . ASN A 1 94 ? -3.238 12.862 15.012 1.00 95.94 94 ASN A CA 1
ATOM 752 C C . ASN A 1 94 ? -3.341 11.888 16.186 1.00 95.94 94 ASN A C 1
ATOM 754 O O . ASN A 1 94 ? -4.152 12.086 17.086 1.00 95.94 94 ASN A O 1
ATOM 758 N N . ALA A 1 95 ? -2.513 10.847 16.217 1.00 94.25 95 ALA A N 1
ATOM 759 C CA . ALA A 1 95 ? -2.536 9.885 17.306 1.00 94.25 95 ALA A CA 1
ATOM 760 C C . ALA A 1 95 ? -2.097 10.495 18.647 1.00 94.25 95 ALA A C 1
ATOM 762 O O . ALA A 1 95 ? -2.681 10.167 19.678 1.00 94.25 95 ALA A O 1
ATOM 763 N N . LYS A 1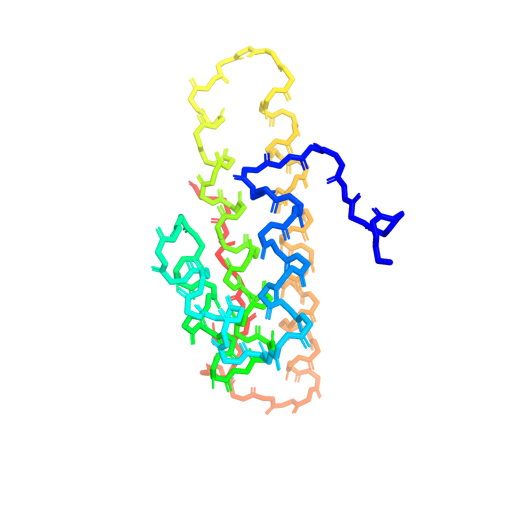 96 ? -1.122 11.413 18.636 1.00 94.50 96 LYS A N 1
ATOM 764 C CA . LYS A 1 96 ? -0.686 12.159 19.824 1.00 94.50 96 LYS A CA 1
ATOM 765 C C . LYS A 1 96 ? -1.761 13.119 20.327 1.00 94.50 96 LYS A C 1
ATOM 767 O O . LYS A 1 96 ? -2.025 13.120 21.522 1.00 94.50 96 LYS A O 1
ATOM 772 N N . VAL A 1 97 ? -2.429 13.857 19.435 1.00 97.00 97 VAL A N 1
ATOM 773 C CA . VAL A 1 97 ? -3.575 14.722 19.789 1.00 97.00 97 VAL A CA 1
ATOM 774 C C . VAL A 1 97 ? -4.706 13.912 20.431 1.00 97.00 97 VAL A C 1
ATOM 776 O O . VAL A 1 97 ? -5.362 14.385 21.351 1.00 97.00 97 VAL A O 1
ATOM 779 N N . ASN A 1 98 ? -4.895 12.666 19.991 1.00 96.38 98 ASN A N 1
ATOM 780 C CA . ASN A 1 98 ? -5.899 11.748 20.532 1.00 96.38 98 ASN A CA 1
ATOM 781 C C . ASN A 1 98 ? -5.387 10.874 21.696 1.00 96.38 98 ASN A C 1
ATOM 783 O O . ASN A 1 98 ? -6.059 9.917 22.071 1.00 96.38 98 ASN A O 1
ATOM 787 N N . ASN A 1 99 ? -4.211 11.169 22.263 1.00 96.00 99 ASN A N 1
ATOM 788 C CA . ASN A 1 99 ? -3.616 10.439 23.392 1.00 96.00 99 ASN A CA 1
ATOM 789 C C . ASN A 1 99 ? -3.518 8.911 23.192 1.00 96.00 99 ASN A C 1
ATOM 791 O O . ASN A 1 99 ? -3.625 8.139 24.146 1.00 96.00 99 ASN A O 1
ATOM 795 N N . LEU A 1 100 ? -3.306 8.450 21.956 1.00 94.94 100 LEU A N 1
ATOM 796 C CA . LEU A 1 100 ? -3.113 7.026 21.679 1.00 94.94 100 LEU A CA 1
ATOM 797 C C . LEU A 1 100 ? -1.761 6.543 22.222 1.00 94.94 100 LEU A C 1
ATOM 799 O O . LEU A 1 100 ? -0.764 7.271 22.202 1.00 94.94 100 LEU A O 1
ATOM 803 N N . SER A 1 101 ? -1.711 5.282 22.659 1.00 94.94 101 SER A N 1
ATOM 804 C CA . SER A 1 101 ? -0.471 4.672 23.146 1.00 94.94 101 SER A CA 1
ATOM 805 C C . SER A 1 101 ? 0.574 4.544 22.034 1.00 94.94 101 SER A C 1
ATOM 807 O O . SER A 1 101 ? 0.249 4.381 20.853 1.00 94.94 101 SER A O 1
ATOM 809 N N . SER A 1 102 ? 1.853 4.566 22.413 1.00 91.56 102 SER A N 1
ATOM 810 C CA . SER A 1 102 ? 2.970 4.403 21.474 1.00 91.56 102 SER A CA 1
ATOM 811 C C . SER A 1 102 ? 2.887 3.099 20.671 1.00 91.56 102 SER A C 1
ATOM 813 O O . SER A 1 102 ? 3.245 3.092 19.495 1.00 91.56 102 SER A O 1
ATOM 815 N N . ASP A 1 103 ? 2.351 2.024 21.255 1.00 92.12 103 ASP A N 1
ATOM 816 C CA . ASP A 1 103 ? 2.170 0.740 20.567 1.00 92.12 103 ASP A CA 1
ATOM 817 C C . ASP A 1 103 ? 1.141 0.830 19.437 1.00 92.12 103 ASP A C 1
ATOM 819 O O . ASP A 1 103 ? 1.357 0.302 18.345 1.00 92.12 103 ASP A O 1
ATOM 823 N N . ILE A 1 104 ? 0.034 1.54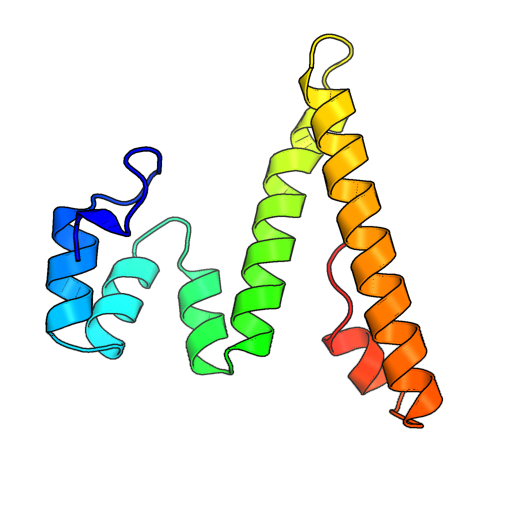2 19.668 1.00 88.75 104 ILE A N 1
ATOM 824 C CA . ILE A 1 104 ? -0.994 1.777 18.646 1.00 88.75 104 ILE A CA 1
ATOM 825 C C . ILE A 1 104 ? -0.434 2.663 17.533 1.00 88.75 104 ILE A C 1
ATOM 827 O O . ILE A 1 104 ? -0.677 2.397 16.355 1.00 88.75 104 ILE A O 1
ATOM 831 N N . ILE A 1 105 ? 0.347 3.687 17.887 1.00 90.75 105 ILE A N 1
ATOM 832 C CA . ILE A 1 105 ? 1.019 4.553 16.911 1.00 90.75 105 ILE A CA 1
ATOM 833 C C . ILE A 1 105 ? 1.944 3.718 16.027 1.00 90.75 105 ILE A C 1
ATOM 835 O O . ILE A 1 105 ? 1.847 3.785 14.804 1.00 90.75 105 ILE A O 1
ATOM 839 N N . ARG A 1 106 ? 2.791 2.879 16.632 1.00 89.88 106 ARG A N 1
ATOM 840 C CA . ARG A 1 106 ? 3.768 2.058 15.908 1.00 89.88 106 ARG A CA 1
ATOM 841 C C . ARG A 1 106 ? 3.111 1.091 14.928 1.00 89.88 106 ARG A C 1
ATOM 843 O O . ARG A 1 106 ? 3.628 0.900 13.835 1.00 89.88 106 ARG A O 1
ATOM 850 N N . LYS A 1 107 ? 1.949 0.534 15.280 1.00 88.19 107 LYS A N 1
ATOM 851 C CA . LYS A 1 107 ? 1.168 -0.323 14.373 1.00 88.19 107 LYS A CA 1
ATOM 852 C C . LYS A 1 107 ? 0.658 0.427 13.140 1.00 88.19 107 LYS A C 1
ATOM 854 O O . LYS A 1 107 ? 0.553 -0.183 12.083 1.00 88.19 107 LYS A O 1
ATOM 859 N N . ARG A 1 108 ? 0.380 1.731 13.248 1.00 87.81 108 ARG A N 1
ATOM 860 C CA . ARG A 1 108 ? -0.205 2.553 12.170 1.00 87.81 108 ARG A CA 1
ATOM 861 C C . ARG A 1 108 ? 0.819 3.262 11.282 1.00 87.81 108 ARG A C 1
ATOM 863 O O . ARG A 1 108 ? 0.470 3.690 10.182 1.00 87.81 108 ARG A O 1
ATOM 870 N N . VAL A 1 109 ? 2.051 3.428 11.756 1.00 90.06 109 VAL A N 1
ATOM 871 C CA . VAL A 1 109 ? 3.151 4.007 10.972 1.00 90.06 109 VAL A CA 1
ATOM 872 C C . VAL A 1 109 ? 3.582 3.014 9.884 1.00 90.06 109 VAL A C 1
ATOM 874 O O . VAL A 1 109 ? 3.665 1.810 10.128 1.00 90.06 109 VAL A O 1
ATOM 877 N N . ARG A 1 110 ? 3.812 3.524 8.672 1.00 88.38 110 ARG A N 1
ATOM 878 C CA . ARG A 1 110 ? 4.251 2.761 7.490 1.00 88.38 110 ARG A CA 1
ATOM 879 C C . ARG A 1 110 ? 5.769 2.646 7.439 1.00 88.38 110 ARG A C 1
ATOM 881 O O . ARG A 1 110 ? 6.462 3.471 8.041 1.00 88.38 110 ARG A O 1
ATOM 888 N N . GLU A 1 111 ? 6.267 1.665 6.693 1.00 82.69 111 GLU A N 1
ATOM 889 C CA . GLU A 1 111 ? 7.699 1.515 6.426 1.00 82.69 111 GLU A CA 1
ATOM 890 C C . GLU A 1 111 ? 8.267 2.776 5.766 1.00 82.69 111 GLU A C 1
ATOM 892 O O . GLU A 1 111 ? 7.624 3.425 4.940 1.00 82.69 111 GLU A O 1
ATOM 897 N N . MET A 1 112 ? 9.471 3.156 6.190 1.00 78.25 112 MET A N 1
ATOM 898 C CA . MET A 1 112 ? 10.178 4.315 5.655 1.00 78.25 112 MET A CA 1
ATOM 899 C C . MET A 1 112 ? 11.209 3.866 4.625 1.00 78.25 112 MET A C 1
ATOM 901 O O . MET A 1 112 ? 11.754 2.768 4.721 1.00 78.25 112 MET A O 1
ATOM 905 N N . TYR A 1 113 ? 11.503 4.751 3.676 1.00 63.84 113 TYR A N 1
ATOM 906 C CA . TYR A 1 113 ? 12.621 4.597 2.754 1.00 63.84 113 TYR A CA 1
ATOM 907 C C . TYR A 1 113 ? 13.935 4.840 3.516 1.00 63.84 113 TYR A C 1
ATOM 909 O O . TYR A 1 113 ? 14.246 5.992 3.825 1.00 63.84 113 TYR A O 1
ATOM 917 N N . VAL A 1 114 ? 14.669 3.780 3.876 1.00 67.12 114 VAL A N 1
ATOM 918 C CA . VAL A 1 114 ? 15.922 3.860 4.666 1.00 67.12 114 VAL A CA 1
ATOM 919 C C . VAL A 1 114 ? 17.141 3.433 3.858 1.00 67.12 114 VAL A C 1
ATOM 921 O O . VAL A 1 114 ? 17.126 2.413 3.141 1.00 67.12 114 VAL A O 1
#

Solvent-accessible surface area (backbone atoms only — not comparable to full-atom values): 6633 Å² total; per-residue (Å²): 115,73,91,79,55,74,92,75,74,94,70,61,65,66,60,54,50,57,26,52,74,75,32,71,65,50,34,35,58,56,31,50,80,43,97,48,26,64,39,34,56,27,47,75,76,31,68,69,50,19,53,45,43,52,56,34,54,53,47,60,64,40,56,62,28,77,79,44,94,70,76,64,54,43,59,51,36,51,52,58,39,52,54,46,52,52,52,36,50,52,52,48,51,55,34,55,77,67,69,54,52,70,70,62,46,58,72,71,49,62,75,74,86,126

Secondary structure (DSSP, 8-state):
-GGGS-SSSSS-HHHHHHHHHH-HHHHHHHHHTSTTHHHHHHHTT-HHHHHHHHHHHHHHHHHGGGG--SSSHHHHHHHHHHHHHHHHHHHHHHHHHTT--HHHHHHHSPPP--

Foldseek 3Di:
DVVVDDPDDPDDPVCCVVQVVVHLVSNLVVCCPDPNVVLSVQVVVHPLSSVLVVLQVVLVVLLVLVPPPDDCSVVVNVVSLVVLVVVLVVLVVVCVVVVHDPVVSVSNRHDHND

InterPro domains:
  IPR002843 ATPase, V0 complex, C/D subunit [PF01992] (3-108)
  IPR035067 V-type ATPase subunit C/D [G3DSA:1.20.1690.10] (4-70)
  IPR036079 V-type ATP synthase subunit C/D subunit superfamily [SSF103486] (3-110)
  IPR044911 V-type ATP synthase C/D subunit, domain 3 superfamily [G3DSA:1.10.132.50] (71-103)
  IPR050873 V-ATPase V0D/AC39 subunit [PTHR38682] (6-113)

pLDDT: mean 90.23, std 5.86, range [63.84, 97.0]

Sequence (114 aa):
MERVLCDAGRLPKQELIASALVSVQKLLDYWAVTDYRECAAMLKISTAEFEKQCDNLRMQEIMSAKYKAFGIDPFIAYYLAKETEIKNMRVILNAKVNNLSSDIIRKRVREMYV